Protein AF-A0A553MSG8-F1 (afdb_monomer)

Foldseek 3Di:
DDDPDDDDDDPPPDPPPFQWAAADVGPDIHGLQADQQFAPDSGADRHQSAGHGAPQQDDSNSQDGPDQQWHRGNNGTDGDPQWGPFDADPNDTWHTAGAQGKTWDDDPQAFIWIWHIHPRGTDDIPPVRRDHPVPPD

Organism: NCBI:txid2873325

Sequence (137 aa):
MNLFTKETNVFFPLHFQDNYFRPLGGDTCFPCDCFHLGSQSRSCDPVTGQCACKTGVVGQQCDRCDSPFAEVTPSGCVVVYDGCPKAIENGIWWPRTMFGGPAATNCPKGSSGETTCDDKGWLPPELFNCTSLSFTK

Nearest PDB structures (foldseek):
  5lf2-assembly2_B  TM=9.263E-01  e=4.784E-04  Rattus norvegicus
  5lf2-assembly1_A  TM=9.319E-01  e=6.719E-04  Rattus norvegicus
  4urt-assembly1_A  TM=8.037E-01  e=2.875E-04  Homo sapiens
  4plm-assembly1_A  TM=7.548E-01  e=2.166E-04  Gallus gallus
  4ove-assembly1_A-2  TM=7.654E-01  e=2.875E-04  Mus musculus

Secondary structure (DSSP, 8-state):
-----------------TTEE--TT----EE----TTTEEEEEE-TTT--EEEPTTEESTTS-EESSTTEEEETTEEEE-SSEEPPEEETTEEEPPEETT-EEEEEETTTEEEEEEEETTEEPPP-GGG---TTS--

Mean predicted aligned error: 12.99 Å

Solvent-accessible surface area (backbone atoms only — not comparable to full-atom values): 7977 Å² total; per-residue (Å²): 142,87,86,91,80,84,89,78,89,75,84,75,77,70,89,73,58,88,35,36,18,33,41,89,94,50,94,59,76,42,75,22,72,26,28,79,43,14,22,78,43,58,49,29,38,55,45,82,27,41,28,48,47,32,69,64,28,36,68,51,29,9,74,40,32,82,47,83,35,25,25,65,32,82,92,14,49,46,78,41,91,70,29,26,33,54,46,74,57,96,88,37,69,45,64,67,30,41,57,79,31,80,41,73,42,82,37,90,80,62,23,55,42,51,32,46,18,42,98,91,28,78,47,82,63,56,68,87,63,53,58,41,71,90,74,66,128

InterPro domains:
  IPR001879 GPCR, family 2, extracellular hormone receptor domain [PF02793] (82-132)
  IPR001879 GPCR, family 2, extracellular hormone receptor domain [SM00008] (80-137)
  IPR002049 Laminin-type EGF domain [PF00053] (32-77)
  IPR002049 Laminin-type EGF domain [PS01248] (51-84)
  IPR002049 Laminin-type EGF domain [PS50027] (32-79)
  IPR002049 Laminin-type EGF domain [SM00180] (32-77)
  IPR002049 Laminin-type EGF domain [cd00055] (31-69)
  IPR036445 GPCR family 2, extracellular hormone receptor domain superfamily [G3DSA:4.10.1240.10] (66-128)

pLDDT: mean 74.78, std 18.04, range [31.27, 94.75]

Structure (mmCIF, N/CA/C/O backbone):
data_AF-A0A553MSG8-F1
#
_entry.id   AF-A0A553MSG8-F1
#
loop_
_atom_site.group_PDB
_atom_site.id
_atom_site.type_symbol
_atom_site.label_atom_id
_atom_site.label_alt_id
_atom_site.label_comp_id
_atom_site.label_asym_id
_atom_site.label_entity_id
_atom_site.label_seq_id
_atom_site.pdbx_PDB_ins_code
_atom_site.Cartn_x
_atom_site.Cartn_y
_atom_site.Cartn_z
_atom_site.occupancy
_atom_site.B_iso_or_equiv
_atom_site.auth_seq_id
_atom_site.auth_comp_id
_atom_site.auth_asym_id
_atom_site.auth_atom_id
_atom_site.pdbx_PDB_model_num
ATOM 1 N N . MET A 1 1 ? -39.599 39.008 12.513 1.00 34.53 1 MET A N 1
ATOM 2 C CA . MET A 1 1 ? -39.253 37.619 12.153 1.00 34.53 1 MET A CA 1
ATOM 3 C C . MET A 1 1 ? -38.121 37.169 13.055 1.00 34.53 1 MET A C 1
ATOM 5 O O . MET A 1 1 ? -37.085 37.805 12.991 1.00 34.53 1 MET A O 1
ATOM 9 N N . ASN A 1 2 ? -38.355 36.196 13.936 1.00 31.27 2 ASN A N 1
ATOM 10 C CA . ASN A 1 2 ? -37.355 35.319 14.565 1.00 31.27 2 ASN A CA 1
ATOM 11 C C . ASN A 1 2 ? -38.115 34.404 15.530 1.00 31.27 2 ASN A C 1
ATOM 13 O O . ASN A 1 2 ? -38.551 34.847 16.588 1.00 31.27 2 ASN A O 1
ATOM 17 N N . LEU A 1 3 ? -38.307 33.147 15.142 1.00 35.59 3 LEU A N 1
ATOM 18 C CA . LEU A 1 3 ? -38.836 32.100 16.011 1.00 35.59 3 LEU A CA 1
ATOM 19 C C . LEU A 1 3 ? -37.809 30.968 16.032 1.00 35.59 3 LEU A C 1
ATOM 21 O O . LEU A 1 3 ? -37.849 30.061 15.211 1.00 35.59 3 LEU A O 1
ATOM 25 N N . PHE A 1 4 ? -36.867 31.064 16.969 1.00 41.09 4 PHE A N 1
ATOM 26 C CA . PHE A 1 4 ? -36.219 29.892 17.544 1.00 41.09 4 PHE A CA 1
ATOM 27 C C . PHE A 1 4 ? 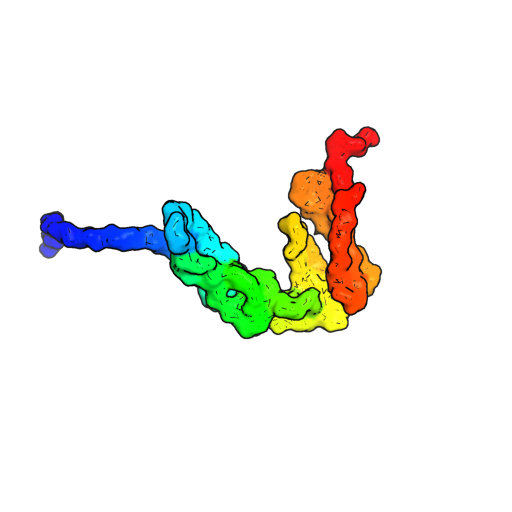-37.016 29.539 18.800 1.00 41.09 4 PHE A C 1
ATOM 29 O O . PHE A 1 4 ? -36.862 30.184 19.835 1.00 41.09 4 PHE A O 1
ATOM 36 N N . THR A 1 5 ? -37.895 28.545 18.705 1.00 39.38 5 THR A N 1
ATOM 37 C CA . THR A 1 5 ? -38.512 27.903 19.871 1.00 39.38 5 THR A CA 1
ATOM 38 C C . THR A 1 5 ? -37.973 26.491 20.013 1.00 39.38 5 THR A C 1
ATOM 40 O O . THR A 1 5 ? -37.829 25.745 19.048 1.00 39.38 5 THR A O 1
ATOM 43 N N . LYS A 1 6 ? -37.621 26.198 21.256 1.00 48.19 6 LYS A N 1
ATOM 44 C CA . LYS A 1 6 ? -36.907 25.038 21.761 1.00 48.19 6 LYS A CA 1
ATOM 45 C C . LYS A 1 6 ? -37.874 23.861 21.983 1.00 48.19 6 LYS A C 1
ATOM 47 O O . LYS A 1 6 ? -38.999 24.079 22.413 1.00 48.19 6 LYS A O 1
ATOM 52 N N . GLU A 1 7 ? -37.329 22.654 21.813 1.00 55.38 7 GLU A N 1
ATOM 53 C CA . GLU A 1 7 ? -37.697 21.383 22.472 1.00 55.38 7 GLU A CA 1
ATOM 54 C C . GLU A 1 7 ? -38.811 20.534 21.826 1.00 55.38 7 GLU A C 1
ATOM 56 O O . GLU A 1 7 ? -39.995 20.823 21.936 1.00 55.38 7 GLU A O 1
ATOM 61 N N . THR A 1 8 ? -38.417 19.413 21.210 1.00 39.88 8 THR A N 1
ATOM 62 C CA . THR A 1 8 ? -38.973 18.061 21.449 1.00 39.88 8 THR A CA 1
ATOM 63 C C . THR A 1 8 ? -38.111 17.023 20.711 1.00 39.88 8 THR A C 1
ATOM 65 O O . THR A 1 8 ? -38.041 17.013 19.490 1.00 39.88 8 THR A O 1
ATOM 68 N N . ASN A 1 9 ? -37.409 16.184 21.480 1.00 37.03 9 ASN A N 1
ATOM 69 C CA . ASN A 1 9 ? -36.886 14.851 21.137 1.00 37.03 9 ASN A CA 1
ATOM 70 C C . ASN A 1 9 ? -36.787 14.464 19.646 1.00 37.03 9 ASN A C 1
ATOM 72 O O . ASN A 1 9 ? -37.598 13.687 19.144 1.00 37.03 9 ASN A O 1
ATOM 76 N N . VAL A 1 10 ? -35.700 14.865 18.985 1.00 42.72 10 VAL A N 1
ATOM 77 C CA . VAL A 1 10 ? -35.139 14.050 17.901 1.00 42.72 10 VAL A CA 1
ATOM 78 C C . VAL A 1 10 ? -34.031 13.217 18.527 1.00 42.72 10 VAL A C 1
ATOM 80 O O . VAL A 1 10 ? -32.938 13.703 18.804 1.00 42.72 10 VAL A O 1
ATOM 83 N N . PHE A 1 11 ? -34.366 11.963 18.819 1.00 39.59 11 PHE A N 1
ATOM 84 C CA . PHE A 1 11 ? -33.424 10.870 19.014 1.00 39.59 11 PHE A CA 1
ATOM 85 C C . PHE A 1 11 ? -32.434 10.926 17.841 1.00 39.59 11 PHE A C 1
ATOM 87 O O . PHE A 1 11 ? -32.795 10.539 16.739 1.00 39.59 11 PHE A O 1
ATOM 94 N N . PHE A 1 12 ? -31.244 11.499 18.030 1.00 42.84 12 PHE A N 1
ATOM 95 C CA . PHE A 1 12 ? -30.119 11.303 17.118 1.00 42.84 12 PHE A CA 1
ATOM 96 C C . PHE A 1 12 ? -29.552 9.923 17.469 1.00 42.84 12 PHE A C 1
ATOM 98 O O . PHE A 1 12 ? -28.833 9.827 18.469 1.00 42.84 12 PHE A O 1
ATOM 105 N N . PRO A 1 13 ? -29.857 8.831 16.741 1.00 47.28 13 PRO A N 1
ATOM 106 C CA . PRO A 1 13 ? -29.074 7.631 16.935 1.00 47.28 13 PRO A CA 1
ATOM 107 C C . PRO A 1 13 ? -27.723 7.895 16.269 1.00 47.28 13 PRO A C 1
ATOM 109 O O . PRO A 1 13 ? -27.678 8.171 15.079 1.00 47.28 13 PRO A O 1
ATOM 112 N N . LEU A 1 14 ? -26.642 7.829 17.048 1.00 49.69 14 LEU A N 1
ATOM 113 C CA . LEU A 1 14 ? -25.272 7.590 16.579 1.00 49.69 14 LEU A CA 1
ATOM 114 C C . LEU A 1 14 ? -24.814 8.490 15.411 1.00 49.69 14 LEU A C 1
ATOM 116 O O . LEU A 1 14 ? -25.015 8.167 14.244 1.00 49.69 14 LEU A O 1
ATOM 120 N N . HIS A 1 15 ? -24.079 9.566 15.715 1.00 51.41 15 HIS A N 1
ATOM 121 C CA . HIS A 1 15 ? -23.132 10.117 14.740 1.00 51.41 15 HIS A CA 1
ATOM 122 C C . HIS A 1 15 ? -22.092 9.027 14.445 1.00 51.41 15 HIS A C 1
ATOM 124 O O . HIS A 1 15 ? -21.084 8.906 15.140 1.00 51.41 15 HIS A O 1
ATOM 130 N N . PHE A 1 16 ? -22.370 8.183 13.456 1.00 53.72 16 PHE A N 1
ATOM 131 C CA . PHE A 1 16 ? -21.350 7.379 12.816 1.00 53.72 16 PHE A CA 1
ATOM 132 C C . PHE A 1 16 ? -20.382 8.375 12.194 1.00 53.72 16 PHE A C 1
ATOM 134 O O . PHE A 1 16 ? -20.742 9.130 11.295 1.00 53.72 16 PHE A O 1
ATOM 141 N N . GLN A 1 17 ? -19.196 8.472 12.776 1.00 59.41 17 GLN A N 1
ATOM 142 C CA . GLN A 1 17 ? -18.156 9.344 12.274 1.00 59.41 17 GLN A CA 1
ATOM 143 C C . GLN A 1 17 ? -17.830 8.863 10.860 1.00 59.41 17 GLN A C 1
ATOM 145 O O . GLN A 1 17 ? -17.454 7.702 10.686 1.00 59.41 17 GLN A O 1
ATOM 150 N N . ASP A 1 18 ? -18.033 9.715 9.853 1.00 68.19 18 ASP A N 1
ATOM 151 C CA . ASP A 1 18 ? -17.692 9.374 8.476 1.00 68.19 18 ASP A CA 1
ATOM 152 C C . ASP A 1 18 ? -16.258 8.816 8.459 1.00 68.19 18 ASP A C 1
ATOM 154 O O . ASP A 1 18 ? -15.342 9.434 9.013 1.00 68.19 18 ASP A O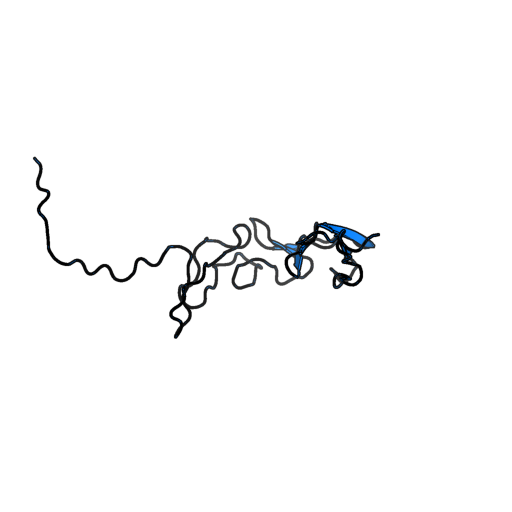 1
ATOM 158 N N . ASN A 1 19 ? -16.056 7.659 7.820 1.00 83.31 19 ASN A N 1
ATOM 159 C CA . ASN A 1 19 ? -14.767 6.955 7.703 1.00 83.31 19 ASN A CA 1
ATOM 160 C C . ASN A 1 19 ? -14.313 6.118 8.922 1.00 83.31 19 ASN A C 1
ATOM 162 O O . ASN A 1 19 ? -13.113 5.898 9.085 1.00 83.31 19 ASN A O 1
ATOM 166 N N . TYR A 1 20 ? -15.238 5.609 9.740 1.00 88.75 20 TYR A N 1
ATOM 167 C CA . TYR A 1 20 ? -14.953 4.587 10.761 1.00 88.75 20 TYR A CA 1
ATOM 168 C C . TYR A 1 20 ? -15.779 3.318 10.518 1.00 88.75 20 TYR A C 1
ATOM 170 O O . TYR A 1 20 ? -16.740 3.364 9.769 1.00 88.75 20 TYR A O 1
ATOM 178 N N . PHE A 1 21 ? -15.440 2.186 11.130 1.00 90.12 21 PHE A N 1
ATOM 179 C CA . PHE A 1 21 ? -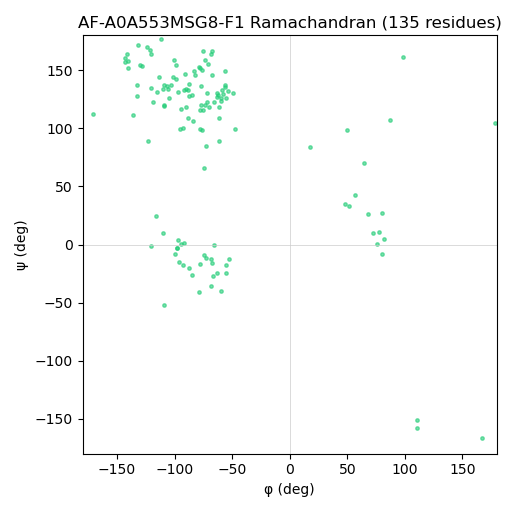16.245 0.960 11.125 1.00 90.12 21 PHE A CA 1
ATOM 180 C C . PHE A 1 21 ? -16.217 0.281 12.494 1.00 90.12 21 PHE A C 1
ATOM 182 O O . PHE A 1 21 ? -15.306 0.499 13.297 1.00 90.12 21 PHE A O 1
ATOM 189 N N . ARG A 1 22 ? -17.226 -0.545 12.774 1.00 90.31 22 ARG A N 1
ATOM 190 C CA . ARG A 1 22 ? -17.358 -1.296 14.023 1.00 90.31 22 ARG A CA 1
ATOM 191 C C . ARG A 1 22 ? -17.789 -2.740 13.736 1.00 90.31 22 ARG A C 1
ATOM 193 O O . ARG A 1 22 ? -18.941 -2.951 13.349 1.00 90.31 22 ARG A O 1
ATOM 200 N N . PRO A 1 23 ? -16.913 -3.732 13.975 1.00 90.31 23 PRO A N 1
ATOM 201 C CA . PRO A 1 23 ? -17.239 -5.145 13.802 1.00 90.31 23 PRO A CA 1
ATOM 202 C C . PRO A 1 23 ? -18.459 -5.593 14.613 1.00 90.31 23 PRO A C 1
ATOM 204 O O . PRO A 1 23 ? -18.716 -5.088 15.708 1.00 90.31 23 PRO A O 1
ATOM 207 N N . LEU A 1 24 ? -19.196 -6.584 14.101 1.00 89.56 24 LEU A N 1
ATOM 208 C CA . LEU A 1 24 ? -20.312 -7.193 14.833 1.00 89.56 24 LEU A CA 1
ATOM 209 C C . LEU A 1 24 ? -19.809 -7.794 16.151 1.00 89.56 24 LEU A C 1
ATOM 211 O O . LEU A 1 24 ? -18.911 -8.631 16.154 1.00 89.56 24 LEU A O 1
ATOM 215 N N . GLY A 1 25 ? -20.402 -7.365 17.266 1.00 87.19 25 GLY A N 1
ATOM 216 C CA . GLY A 1 25 ? -19.999 -7.792 18.610 1.00 87.19 25 GLY A CA 1
ATOM 217 C C . GLY A 1 25 ? -18.799 -7.037 19.191 1.00 87.19 25 GLY A C 1
ATOM 218 O O . GLY A 1 25 ? -18.341 -7.395 20.271 1.00 87.19 25 GLY A O 1
ATOM 219 N N . GLY A 1 26 ? -18.295 -6.010 18.501 1.00 83.50 26 GLY A N 1
ATOM 220 C CA . GLY A 1 26 ? -17.286 -5.094 19.025 1.00 83.50 26 GLY A CA 1
ATOM 221 C C . GLY A 1 26 ? -17.894 -3.765 19.472 1.00 83.50 26 GLY A C 1
ATOM 222 O O . GLY A 1 26 ? -18.785 -3.231 18.816 1.00 83.50 26 GLY A O 1
ATOM 223 N N . ASP A 1 27 ? -17.354 -3.198 20.549 1.00 84.12 27 ASP A N 1
ATOM 224 C CA . ASP A 1 27 ? -17.708 -1.852 21.032 1.00 84.12 27 ASP A CA 1
ATOM 225 C C . ASP A 1 27 ? -16.707 -0.777 20.574 1.00 84.12 27 ASP A C 1
ATOM 227 O O . ASP A 1 27 ? -16.884 0.412 20.838 1.00 84.12 27 ASP A O 1
ATOM 231 N N . THR A 1 28 ? -15.648 -1.182 19.869 1.00 86.88 28 THR A N 1
ATOM 232 C CA . THR A 1 28 ? -14.575 -0.301 19.398 1.00 86.88 28 THR A CA 1
ATOM 233 C C . THR A 1 28 ? -14.794 0.115 17.947 1.00 86.88 28 THR A C 1
ATOM 235 O O . THR A 1 28 ? -15.023 -0.728 17.081 1.00 86.88 28 THR A O 1
ATOM 238 N N . CYS A 1 29 ? -14.679 1.416 17.680 1.00 88.19 29 CYS A N 1
ATOM 239 C CA . CYS A 1 29 ? -14.653 1.964 16.327 1.00 88.19 29 CYS A CA 1
ATOM 240 C C . CYS A 1 29 ? -13.212 2.032 15.808 1.00 88.19 29 CYS A C 1
ATOM 242 O O . CYS A 1 29 ? -12.327 2.537 16.501 1.00 88.19 29 CYS A O 1
ATOM 244 N N . PHE A 1 30 ? -12.998 1.585 14.576 1.00 89.69 30 PHE A N 1
ATOM 245 C CA . PHE A 1 30 ? -11.717 1.640 13.873 1.00 89.69 30 PHE A CA 1
ATOM 246 C C . PHE A 1 30 ? -11.815 2.587 12.674 1.00 89.69 30 PHE A C 1
ATOM 248 O O . PHE A 1 30 ? -12.874 2.643 12.053 1.00 89.69 30 PHE A O 1
ATOM 255 N N . PRO A 1 31 ? -10.761 3.344 12.335 1.00 90.94 31 PRO A N 1
ATOM 256 C CA . PRO A 1 31 ? -10.751 4.141 11.113 1.00 90.94 31 PRO A CA 1
ATOM 257 C C . PRO A 1 31 ? -10.731 3.232 9.875 1.00 90.94 31 PRO A C 1
ATOM 259 O O . PRO A 1 31 ? -10.129 2.161 9.889 1.00 90.94 31 PRO A O 1
ATOM 262 N N . CYS A 1 32 ? -11.390 3.657 8.796 1.00 90.94 32 CYS A N 1
ATOM 263 C CA . CYS A 1 32 ? -11.433 2.910 7.536 1.00 90.94 32 CYS A CA 1
ATOM 264 C C . CYS A 1 32 ? -10.079 2.867 6.810 1.00 90.94 32 CYS A C 1
ATOM 266 O O . CYS A 1 32 ? -9.778 1.883 6.144 1.00 90.94 32 CYS A O 1
ATOM 268 N N . ASP A 1 33 ? -9.303 3.956 6.877 1.00 92.06 33 ASP A N 1
ATOM 269 C CA . ASP A 1 33 ? -7.994 4.115 6.222 1.00 92.06 33 ASP A CA 1
ATOM 270 C C . ASP A 1 33 ? -7.955 3.714 4.730 1.00 92.06 33 ASP A C 1
ATOM 272 O O . ASP A 1 33 ? -6.951 3.223 4.221 1.00 92.06 33 ASP A O 1
ATOM 276 N N . CYS A 1 34 ? -9.045 3.958 3.990 1.00 92.50 34 CYS A N 1
ATOM 277 C CA . CYS A 1 34 ? -9.111 3.651 2.562 1.00 92.50 34 CYS A CA 1
ATOM 278 C C . CYS A 1 34 ? -8.037 4.410 1.768 1.00 92.50 34 CYS A C 1
ATOM 280 O O . CYS A 1 34 ? -7.966 5.645 1.791 1.00 92.50 34 CYS A O 1
ATOM 282 N N . PHE A 1 35 ? -7.240 3.679 0.991 1.00 91.81 35 PHE A N 1
ATOM 283 C CA . PHE A 1 35 ? -6.152 4.237 0.207 1.00 91.81 35 PHE A CA 1
ATOM 284 C C . PHE A 1 35 ? -6.696 5.079 -0.947 1.00 91.81 35 PHE A C 1
ATOM 286 O O . PHE A 1 35 ? -7.395 4.580 -1.829 1.00 91.81 35 PHE A O 1
ATOM 293 N N . HIS A 1 36 ? -6.387 6.376 -0.970 1.00 90.69 36 HIS A N 1
ATOM 294 C CA . HIS A 1 36 ? -7.043 7.328 -1.876 1.00 90.69 36 HIS A CA 1
ATOM 295 C C . HIS A 1 36 ? -6.800 7.050 -3.373 1.00 90.69 36 HIS A C 1
ATOM 297 O O . HIS A 1 36 ? -7.577 7.495 -4.218 1.00 90.69 36 HIS A O 1
ATOM 303 N N . LEU A 1 37 ? -5.703 6.368 -3.730 1.00 91.38 37 LEU A N 1
ATOM 304 C CA . LEU A 1 37 ? -5.428 5.995 -5.121 1.00 91.38 37 LEU A CA 1
ATOM 305 C C . LEU A 1 37 ? -6.251 4.780 -5.539 1.00 91.38 37 LEU A C 1
ATOM 307 O O . LEU A 1 37 ? -6.784 4.774 -6.648 1.00 91.38 37 LEU A O 1
ATOM 311 N N . GLY A 1 38 ? -6.374 3.794 -4.651 1.00 91.31 38 GLY A N 1
ATOM 312 C CA . GLY A 1 38 ? -7.000 2.505 -4.932 1.00 91.31 38 GLY A CA 1
ATOM 313 C C . GLY A 1 38 ? -8.486 2.417 -4.598 1.00 91.31 38 GLY A C 1
ATOM 314 O O . GLY A 1 38 ? -9.169 1.539 -5.119 1.00 91.31 38 GLY A O 1
ATOM 315 N N . SER A 1 39 ? -9.006 3.327 -3.777 1.00 94.19 39 SER A N 1
ATOM 316 C CA . SER A 1 39 ? -10.417 3.384 -3.388 1.00 94.19 39 SER A CA 1
ATOM 317 C C . SER A 1 39 ? -11.210 4.410 -4.202 1.00 94.19 39 SER A C 1
ATOM 319 O O . SER A 1 39 ? -10.671 5.377 -4.747 1.00 94.19 39 SER A O 1
ATOM 321 N N . GLN A 1 40 ? -12.516 4.180 -4.306 1.00 92.56 40 GLN A N 1
ATOM 322 C CA . GLN A 1 40 ? -13.482 5.104 -4.905 1.00 92.56 40 GLN A CA 1
ATOM 323 C C . GLN A 1 40 ? -13.976 6.147 -3.890 1.00 92.56 40 GLN A C 1
ATOM 325 O O . GLN A 1 40 ? -14.363 7.250 -4.269 1.00 92.56 40 GLN A O 1
ATOM 330 N N . SER A 1 41 ? -13.939 5.810 -2.599 1.00 89.94 41 SER A N 1
ATOM 331 C CA . SER A 1 41 ? -14.381 6.648 -1.485 1.00 89.94 41 SER A CA 1
ATOM 332 C C . SER A 1 41 ? -13.476 6.470 -0.270 1.00 89.94 41 SER A C 1
ATOM 334 O O . SER A 1 41 ? -12.858 5.425 -0.096 1.00 89.94 41 SER A O 1
ATOM 336 N N . ARG A 1 42 ? -13.452 7.477 0.613 1.00 87.94 42 ARG A N 1
ATOM 337 C CA . ARG A 1 42 ? -12.793 7.378 1.930 1.00 87.94 42 ARG A CA 1
ATOM 338 C C . ARG A 1 42 ? -13.614 6.598 2.965 1.00 87.94 42 ARG A C 1
ATOM 340 O O . ARG A 1 42 ? -13.070 6.162 3.973 1.00 87.94 42 ARG A O 1
ATOM 347 N N . SER A 1 43 ? -14.906 6.421 2.698 1.00 89.44 43 SER A N 1
ATOM 348 C CA . SER A 1 43 ? -15.822 5.640 3.524 1.00 89.44 43 SER A CA 1
ATOM 349 C C . SER A 1 43 ? -15.701 4.151 3.209 1.00 89.44 43 SER A C 1
ATOM 351 O O . SER A 1 43 ? -15.491 3.775 2.051 1.00 89.44 43 SER A O 1
ATOM 353 N N . CYS A 1 44 ? -15.881 3.328 4.235 1.00 91.81 44 CYS A N 1
ATOM 354 C CA . CYS A 1 44 ? -15.887 1.876 4.156 1.00 91.81 44 CYS A CA 1
ATOM 355 C C . CYS A 1 44 ? -17.193 1.303 4.716 1.00 91.81 44 CYS A C 1
ATOM 357 O O . CYS A 1 44 ? -18.001 2.024 5.309 1.00 91.81 44 CYS A O 1
ATOM 359 N N . ASP A 1 45 ? -17.406 0.007 4.511 1.00 92.19 45 ASP A N 1
ATOM 360 C CA . ASP A 1 45 ? -18.537 -0.705 5.090 1.00 92.19 45 ASP A CA 1
ATOM 361 C C . ASP A 1 45 ? -18.527 -0.590 6.631 1.00 92.19 45 ASP A C 1
ATOM 363 O O . ASP A 1 45 ? -17.504 -0.870 7.263 1.00 92.19 45 ASP A O 1
ATOM 367 N N . PRO A 1 46 ? -19.651 -0.200 7.259 1.00 87.88 46 PRO A N 1
ATOM 368 C CA . PRO A 1 46 ? -19.691 0.160 8.675 1.00 87.88 46 PRO A CA 1
ATOM 369 C C . PRO A 1 46 ? -19.454 -1.013 9.626 1.00 87.88 46 PRO A C 1
ATOM 371 O O . PRO A 1 46 ? -19.246 -0.785 10.817 1.00 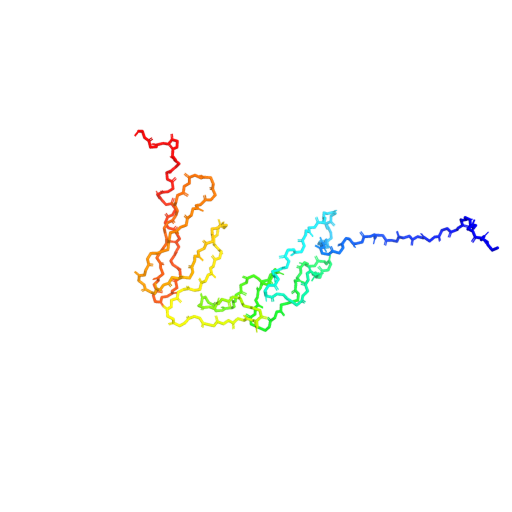87.88 46 PRO A O 1
ATOM 374 N N . VAL A 1 47 ? -19.492 -2.250 9.128 1.00 90.06 47 VAL A N 1
ATOM 375 C CA . VAL A 1 47 ? -19.333 -3.467 9.923 1.00 90.06 47 VAL A CA 1
ATOM 376 C C . VAL A 1 47 ? -17.999 -4.144 9.630 1.00 90.06 47 VAL A C 1
ATOM 378 O O . VAL A 1 47 ? -17.241 -4.462 10.542 1.00 90.06 47 VAL A O 1
ATOM 381 N N . THR A 1 48 ? -17.711 -4.378 8.357 1.00 90.75 48 THR A N 1
ATOM 382 C CA . THR A 1 48 ? -16.535 -5.125 7.896 1.00 90.75 48 THR A CA 1
ATOM 383 C C . THR A 1 48 ? -15.307 -4.239 7.715 1.00 90.75 48 THR A C 1
ATOM 385 O O . THR A 1 48 ? -14.185 -4.740 7.678 1.00 90.75 48 THR A O 1
ATOM 388 N N . GLY A 1 49 ? -15.495 -2.927 7.578 1.00 92.50 49 GLY A N 1
ATOM 389 C CA . GLY A 1 49 ? -14.421 -1.995 7.258 1.00 92.50 49 GLY A CA 1
ATOM 390 C C . GLY A 1 49 ? -13.930 -2.083 5.813 1.00 92.50 49 GLY A C 1
ATOM 391 O O . GLY A 1 49 ? -12.908 -1.492 5.487 1.00 92.50 49 GLY A O 1
ATOM 392 N N . GLN A 1 50 ? -14.614 -2.822 4.934 1.00 94.75 50 GLN A N 1
ATOM 393 C CA . GLN A 1 50 ? -14.192 -2.982 3.544 1.00 94.75 50 GLN A CA 1
ATOM 394 C C . GLN A 1 50 ? -14.414 -1.690 2.748 1.00 94.75 50 GLN A C 1
ATOM 396 O O . GLN A 1 50 ? -15.536 -1.191 2.639 1.00 94.75 50 GLN A O 1
ATOM 401 N N . CYS A 1 51 ? -13.345 -1.163 2.157 1.00 94.75 51 CYS A N 1
ATOM 402 C CA . CYS A 1 51 ? -13.393 -0.014 1.261 1.00 94.75 51 CYS A CA 1
ATOM 403 C C . CYS A 1 51 ? -13.884 -0.407 -0.142 1.00 94.75 51 CYS A C 1
ATOM 405 O O . CYS A 1 51 ? -13.664 -1.528 -0.613 1.00 94.75 51 CYS A O 1
ATOM 407 N N . ALA A 1 52 ? -14.511 0.541 -0.845 1.00 93.69 52 ALA A N 1
ATOM 408 C CA . ALA A 1 52 ? -14.908 0.370 -2.240 1.00 93.69 52 ALA A CA 1
ATOM 409 C C . ALA A 1 52 ? -13.688 0.506 -3.166 1.00 93.69 52 ALA A C 1
ATOM 411 O O . ALA A 1 52 ? -13.265 1.620 -3.483 1.00 93.69 52 ALA A O 1
ATOM 412 N N . CYS A 1 53 ? -13.107 -0.617 -3.590 1.00 94.25 53 CYS A N 1
ATOM 413 C CA . CYS A 1 53 ? -11.898 -0.622 -4.415 1.00 94.25 53 CYS A CA 1
ATOM 414 C C . CYS A 1 53 ? -12.178 -0.323 -5.895 1.00 94.25 53 CYS A C 1
ATOM 416 O O . CYS A 1 53 ? -13.267 -0.570 -6.422 1.00 94.25 53 CYS A O 1
ATOM 418 N N . LYS A 1 54 ? -11.178 0.235 -6.579 1.00 92.56 54 LYS A N 1
ATOM 419 C CA . LYS A 1 54 ? -11.145 0.355 -8.041 1.00 92.56 54 LYS A CA 1
ATOM 420 C C . LYS A 1 54 ? -10.831 -0.996 -8.681 1.00 92.56 54 LYS A C 1
ATOM 422 O O . LYS A 1 54 ? -10.377 -1.929 -8.023 1.00 92.56 54 LYS A O 1
ATOM 427 N N . THR A 1 55 ? -11.046 -1.092 -9.988 1.00 89.94 55 THR A N 1
ATOM 428 C CA . THR A 1 55 ? -10.816 -2.320 -10.755 1.00 89.94 55 THR A CA 1
ATOM 429 C C . THR A 1 55 ? -9.386 -2.845 -10.582 1.00 89.94 55 THR A C 1
ATOM 431 O O . THR A 1 55 ? -8.415 -2.123 -10.812 1.00 89.94 55 THR A O 1
ATOM 434 N N . GLY A 1 56 ? -9.273 -4.115 -10.181 1.00 88.50 56 GLY A N 1
ATOM 435 C CA . GLY A 1 56 ? -8.001 -4.823 -9.981 1.00 88.50 56 GLY A CA 1
ATOM 436 C C . GLY A 1 56 ? -7.291 -4.540 -8.651 1.00 88.50 56 GLY A C 1
ATOM 437 O O . GLY A 1 56 ? -6.319 -5.226 -8.341 1.00 88.50 56 GLY A O 1
ATOM 438 N N . VAL A 1 57 ? -7.768 -3.568 -7.867 1.00 93.00 57 VAL A N 1
ATOM 439 C CA . VAL A 1 57 ? -7.240 -3.245 -6.535 1.00 93.00 57 VAL A CA 1
ATOM 440 C C . VAL A 1 57 ? -7.935 -4.119 -5.491 1.00 93.00 57 VAL A C 1
ATOM 442 O O . VAL A 1 57 ? -9.150 -4.314 -5.549 1.00 93.00 57 VAL A O 1
ATOM 445 N N . VAL A 1 58 ? -7.174 -4.633 -4.529 1.00 92.00 58 VAL A N 1
ATOM 446 C CA . VAL A 1 58 ? -7.630 -5.578 -3.503 1.00 92.00 58 VAL A CA 1
ATOM 447 C C . VAL A 1 58 ? -7.188 -5.142 -2.098 1.00 92.00 58 VAL A C 1
ATOM 449 O O . VAL A 1 58 ? -6.410 -4.203 -1.933 1.00 92.00 58 VAL A O 1
ATOM 452 N N . GLY A 1 59 ? -7.695 -5.834 -1.072 1.00 91.12 59 GLY A N 1
ATOM 453 C CA . GLY A 1 59 ? -7.439 -5.545 0.344 1.00 91.12 59 GLY A CA 1
ATOM 454 C C . GLY A 1 59 ? -8.558 -4.741 1.014 1.00 91.12 59 GLY A C 1
ATOM 455 O O . GLY A 1 59 ? -9.363 -4.095 0.344 1.00 91.12 59 GLY A O 1
ATOM 456 N N . GLN A 1 60 ? -8.607 -4.765 2.352 1.00 92.81 60 GLN A N 1
ATOM 457 C CA . GLN A 1 60 ? -9.618 -4.031 3.130 1.00 92.81 60 GLN A CA 1
ATOM 458 C C . GLN A 1 60 ? -9.539 -2.521 2.865 1.00 92.81 60 GLN A C 1
ATOM 460 O O . GLN A 1 60 ? -10.565 -1.877 2.680 1.00 92.81 60 GLN A O 1
ATOM 465 N N . GLN A 1 61 ? -8.315 -1.994 2.764 1.00 93.06 61 GLN A N 1
ATOM 466 C CA . GLN A 1 61 ? -8.017 -0.580 2.530 1.00 93.06 61 GLN A CA 1
ATOM 467 C C . GLN A 1 61 ? -7.809 -0.232 1.044 1.00 93.06 61 GLN A C 1
ATOM 469 O O . GLN A 1 61 ? -7.572 0.929 0.723 1.00 93.06 61 GLN A O 1
ATOM 474 N N . CYS A 1 62 ? -7.918 -1.194 0.119 1.00 93.75 62 CYS A N 1
ATOM 475 C CA . CYS A 1 62 ? -7.611 -1.010 -1.309 1.00 93.75 62 CYS A CA 1
ATOM 476 C C . CYS A 1 62 ? -6.174 -0.513 -1.569 1.00 93.75 62 CYS A C 1
ATOM 478 O O . CYS A 1 62 ? -5.948 0.396 -2.372 1.00 93.75 62 CYS A O 1
ATOM 480 N N . ASP A 1 63 ? -5.209 -1.080 -0.852 1.00 89.56 63 ASP A N 1
ATOM 481 C CA . ASP A 1 63 ? -3.814 -0.639 -0.782 1.00 89.56 63 ASP A CA 1
ATOM 482 C C . ASP A 1 63 ? -2.860 -1.444 -1.677 1.00 89.56 63 ASP A C 1
ATOM 484 O O . ASP A 1 63 ? -1.703 -1.060 -1.844 1.00 89.56 63 ASP A O 1
ATOM 488 N N . ARG A 1 64 ? -3.332 -2.538 -2.285 1.00 88.56 64 ARG A N 1
ATOM 489 C CA . ARG A 1 64 ? -2.501 -3.428 -3.103 1.00 88.56 64 ARG A CA 1
ATOM 490 C C . ARG A 1 64 ? -3.235 -3.950 -4.333 1.00 88.56 64 ARG A C 1
ATOM 492 O O . ARG A 1 64 ? -4.459 -3.895 -4.419 1.00 88.56 64 ARG A O 1
ATOM 499 N N . CYS A 1 65 ? -2.477 -4.485 -5.277 1.00 90.56 65 CYS A N 1
ATOM 500 C CA . CYS A 1 65 ? -3.000 -5.166 -6.454 1.00 90.56 65 CYS A CA 1
ATOM 501 C C . CYS A 1 65 ? -2.948 -6.684 -6.272 1.00 90.56 65 CYS A C 1
ATOM 503 O O . CYS A 1 65 ? -2.163 -7.190 -5.475 1.00 90.56 65 CYS A O 1
ATOM 505 N N . ASP A 1 66 ? -3.766 -7.408 -7.035 1.00 86.44 66 ASP A N 1
ATOM 506 C CA . ASP A 1 66 ? -3.737 -8.879 -7.053 1.00 86.44 66 ASP A CA 1
ATOM 507 C C . ASP A 1 66 ? -2.426 -9.427 -7.657 1.00 86.44 66 ASP A C 1
ATOM 509 O O . ASP A 1 66 ? -1.951 -10.502 -7.306 1.00 86.44 66 ASP A O 1
ATOM 513 N N . SER A 1 67 ? -1.792 -8.645 -8.540 1.00 86.62 67 SER A N 1
ATOM 514 C CA . SER A 1 67 ? -0.483 -8.966 -9.111 1.00 86.62 67 SER A CA 1
ATOM 515 C C . SER A 1 67 ? 0.658 -8.357 -8.284 1.00 86.62 67 SER A C 1
ATOM 517 O O . SER A 1 67 ? 0.626 -7.149 -8.027 1.00 86.62 67 SER A O 1
ATOM 519 N N . PRO A 1 68 ? 1.716 -9.128 -7.957 1.00 81.25 68 PRO A N 1
ATOM 520 C CA . PRO A 1 68 ? 2.889 -8.627 -7.232 1.00 81.25 68 PRO A CA 1
ATOM 521 C C . PRO A 1 68 ? 3.721 -7.623 -8.045 1.00 81.25 68 PRO A C 1
ATOM 523 O O . PRO A 1 68 ? 4.527 -6.887 -7.482 1.00 81.25 68 PRO A O 1
ATOM 526 N N . PHE A 1 69 ? 3.511 -7.566 -9.362 1.00 85.38 69 PHE A N 1
ATOM 527 C CA . PHE A 1 69 ? 4.174 -6.622 -10.261 1.00 85.38 69 PHE A CA 1
ATOM 528 C C . PHE A 1 69 ? 3.323 -5.384 -10.555 1.00 85.38 69 PHE A C 1
ATOM 530 O O . PHE A 1 69 ? 3.717 -4.559 -11.372 1.00 85.38 69 PHE A O 1
ATOM 537 N N . ALA A 1 70 ? 2.147 -5.237 -9.942 1.00 88.31 70 ALA A N 1
ATOM 538 C CA . ALA A 1 70 ? 1.268 -4.104 -10.200 1.00 88.31 70 ALA A CA 1
ATOM 539 C C . ALA A 1 70 ? 1.308 -3.053 -9.084 1.00 88.31 70 ALA A C 1
ATOM 541 O O . ALA A 1 70 ? 1.277 -3.374 -7.899 1.00 88.31 70 ALA A O 1
ATOM 542 N N . GLU A 1 71 ? 1.335 -1.781 -9.484 1.00 88.12 71 GLU A N 1
ATOM 543 C CA . GLU A 1 71 ? 1.233 -0.624 -8.594 1.00 88.12 71 GLU A CA 1
ATOM 544 C C . GLU A 1 71 ? -0.202 -0.085 -8.594 1.00 88.12 71 GLU A C 1
ATOM 546 O O . GLU A 1 71 ? -0.876 -0.040 -9.631 1.00 88.12 71 GLU A O 1
ATOM 551 N N . VAL A 1 72 ? -0.666 0.363 -7.427 1.00 90.62 72 VAL A N 1
ATOM 552 C CA . VAL A 1 72 ? -1.954 1.047 -7.299 1.00 90.62 72 VAL A CA 1
ATOM 553 C C . VAL A 1 72 ? -1.818 2.488 -7.791 1.00 90.62 72 VAL A C 1
ATOM 555 O O . VAL A 1 72 ? -1.073 3.295 -7.240 1.00 90.62 72 VAL A O 1
ATOM 558 N N . THR A 1 73 ? -2.594 2.837 -8.812 1.00 89.56 73 THR A N 1
ATOM 559 C CA . THR A 1 73 ? -2.616 4.161 -9.447 1.00 89.56 73 THR A CA 1
ATOM 560 C C . THR A 1 73 ? -4.021 4.776 -9.375 1.00 89.56 73 THR A C 1
ATOM 562 O O . THR A 1 73 ? -4.991 4.065 -9.097 1.00 89.56 73 THR A O 1
ATOM 565 N N . PRO A 1 74 ? -4.202 6.080 -9.675 1.00 88.81 74 PRO A N 1
ATOM 566 C CA . PRO A 1 74 ? -5.535 6.682 -9.746 1.00 88.81 74 PRO A CA 1
ATOM 567 C C . PRO A 1 74 ? -6.498 5.979 -10.718 1.00 88.81 74 PRO A C 1
ATOM 569 O O . PRO A 1 74 ? -7.710 6.077 -10.535 1.00 88.81 74 PRO A O 1
ATOM 572 N N . SER A 1 75 ? -5.985 5.283 -11.733 1.00 88.62 75 SER A N 1
ATOM 573 C CA . SER A 1 75 ? -6.768 4.530 -12.720 1.00 88.62 75 SER A CA 1
ATOM 574 C C . SER A 1 75 ? -7.000 3.059 -12.345 1.00 88.62 75 SER A C 1
ATOM 576 O O . SER A 1 75 ? -7.646 2.346 -13.105 1.00 88.62 75 SER A O 1
ATOM 578 N N . GLY A 1 76 ? -6.510 2.600 -11.189 1.00 88.00 76 GLY A N 1
ATOM 579 C CA . GLY A 1 76 ? -6.544 1.195 -10.771 1.00 88.00 76 GLY A CA 1
ATOM 580 C C . GLY A 1 76 ? -5.148 0.576 -10.761 1.00 88.00 76 GLY A C 1
ATOM 581 O O . GLY A 1 76 ? -4.159 1.274 -10.541 1.00 88.00 76 GLY A O 1
ATOM 582 N N . CYS A 1 77 ? -5.051 -0.728 -10.989 1.00 91.19 77 CYS A N 1
ATOM 583 C CA . CYS A 1 77 ? -3.766 -1.428 -10.985 1.00 91.19 77 CYS A CA 1
ATOM 584 C C . CYS A 1 77 ? -3.051 -1.344 -12.334 1.00 91.19 77 CYS A C 1
ATOM 586 O O . CYS A 1 77 ? -3.627 -1.682 -13.369 1.00 91.19 77 CYS A O 1
ATOM 588 N N . VAL A 1 78 ? -1.785 -0.927 -12.313 1.00 89.88 78 VAL A N 1
ATOM 589 C CA . VAL A 1 78 ? -0.919 -0.865 -13.499 1.00 89.88 78 VAL A CA 1
ATOM 590 C C . VAL A 1 78 ? 0.270 -1.789 -13.292 1.00 89.88 78 VAL A C 1
ATOM 592 O O . VAL A 1 78 ? 1.006 -1.642 -12.322 1.00 89.88 78 VAL A O 1
ATOM 595 N N . VAL A 1 79 ? 0.454 -2.740 -14.208 1.00 89.62 79 VAL A N 1
ATOM 596 C CA . VAL A 1 79 ? 1.584 -3.678 -14.184 1.00 89.62 79 VAL A CA 1
ATOM 597 C C . VAL A 1 79 ? 2.875 -2.953 -14.561 1.00 89.62 79 VAL A C 1
ATOM 599 O O . VAL A 1 79 ? 2.940 -2.267 -15.582 1.00 89.62 79 VAL A O 1
ATOM 602 N N . VAL A 1 80 ? 3.900 -3.136 -13.738 1.00 89.25 80 VAL A N 1
ATOM 603 C CA . VAL A 1 80 ? 5.277 -2.705 -13.962 1.00 89.25 80 VAL A CA 1
ATOM 604 C C . VAL A 1 80 ? 6.033 -3.878 -14.587 1.00 89.25 80 VAL A C 1
ATOM 606 O O . VAL A 1 80 ? 6.149 -4.940 -13.987 1.00 89.25 80 VAL A O 1
ATOM 609 N N . TYR A 1 81 ? 6.505 -3.703 -15.821 1.00 86.06 81 TYR A N 1
ATOM 610 C CA . TYR A 1 81 ? 7.137 -4.776 -16.606 1.00 86.06 81 TYR A CA 1
ATOM 611 C C . TYR A 1 81 ? 8.669 -4.783 -16.534 1.00 86.06 81 TYR A C 1
ATOM 613 O O . TYR A 1 81 ? 9.301 -5.749 -16.941 1.00 86.06 81 TYR A O 1
ATOM 621 N N . ASP A 1 82 ? 9.267 -3.694 -16.066 1.00 86.69 82 ASP A N 1
ATOM 622 C CA . ASP A 1 82 ? 10.708 -3.415 -16.049 1.00 86.69 82 ASP A CA 1
ATOM 623 C C . ASP A 1 82 ? 11.303 -3.445 -14.631 1.00 86.69 82 ASP A C 1
ATOM 625 O O . ASP A 1 82 ? 12.448 -3.043 -14.418 1.00 86.69 82 ASP A O 1
ATOM 629 N N . GLY A 1 83 ? 10.530 -3.905 -13.647 1.00 87.00 83 GLY A N 1
ATOM 630 C CA . GLY A 1 83 ? 10.971 -3.988 -12.265 1.00 87.00 83 GLY A CA 1
ATOM 631 C C . GLY A 1 83 ? 9.837 -4.233 -11.283 1.00 87.00 83 GLY A C 1
ATOM 632 O O . GLY A 1 83 ? 8.707 -4.549 -11.654 1.00 87.00 83 GLY A O 1
ATOM 633 N N . CYS A 1 84 ? 10.147 -4.034 -10.011 1.00 86.31 84 CYS A N 1
ATOM 634 C CA . CYS A 1 84 ? 9.205 -4.167 -8.920 1.00 86.31 84 CYS A CA 1
ATOM 635 C C . CYS A 1 84 ? 8.478 -2.832 -8.676 1.00 86.31 84 CYS A C 1
ATOM 637 O O . CYS A 1 84 ? 9.127 -1.778 -8.625 1.00 86.31 84 CYS A O 1
ATOM 639 N N . PRO A 1 85 ? 7.140 -2.849 -8.527 1.00 87.38 85 PRO A N 1
ATOM 640 C CA . PRO A 1 85 ? 6.347 -1.662 -8.223 1.00 87.38 85 PRO A CA 1
ATOM 641 C C . PRO A 1 85 ? 6.648 -1.141 -6.816 1.00 87.38 85 PRO A C 1
ATOM 643 O O . PRO A 1 85 ? 7.212 -1.855 -5.983 1.00 87.38 85 PRO A O 1
ATOM 646 N N . LYS A 1 86 ? 6.212 0.088 -6.514 1.00 84.75 86 LYS A N 1
ATOM 647 C CA . LYS A 1 86 ? 6.216 0.563 -5.124 1.00 84.75 86 LYS A CA 1
ATOM 648 C C . LYS A 1 86 ? 5.365 -0.361 -4.257 1.00 84.75 86 LYS A C 1
ATOM 650 O O . LYS A 1 86 ? 4.229 -0.664 -4.615 1.00 84.75 86 LYS A O 1
ATOM 655 N N . ALA A 1 87 ? 5.899 -0.756 -3.111 1.00 76.44 87 ALA A N 1
ATOM 656 C CA . ALA A 1 87 ? 5.225 -1.656 -2.186 1.00 76.44 87 ALA A CA 1
ATOM 657 C C . ALA A 1 87 ? 5.459 -1.222 -0.737 1.00 76.44 87 ALA A C 1
ATOM 659 O O . ALA A 1 87 ? 6.486 -0.618 -0.420 1.00 76.44 87 ALA A O 1
ATOM 660 N N . ILE A 1 88 ? 4.505 -1.546 0.137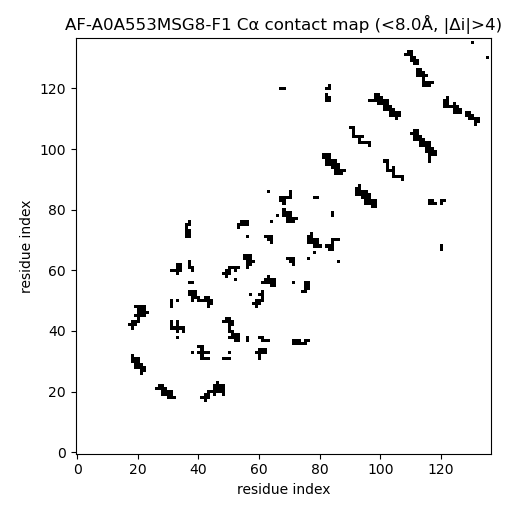 1.00 73.38 88 ILE A N 1
ATOM 661 C CA . ILE A 1 88 ? 4.674 -1.445 1.585 1.00 73.38 88 ILE A CA 1
ATOM 662 C C . ILE A 1 88 ? 4.746 -2.854 2.170 1.00 73.38 88 ILE A C 1
ATOM 664 O O . ILE A 1 88 ? 3.812 -3.642 2.036 1.00 73.38 88 ILE A O 1
ATOM 668 N N . GLU A 1 89 ? 5.858 -3.182 2.817 1.00 68.12 89 GLU A N 1
ATOM 669 C CA . GLU A 1 89 ? 6.041 -4.475 3.478 1.00 68.12 89 GLU A CA 1
ATOM 670 C C . GLU A 1 89 ? 6.592 -4.242 4.883 1.00 68.12 89 GLU A C 1
ATOM 672 O O . GLU A 1 89 ? 7.553 -3.500 5.064 1.00 68.12 89 GLU A O 1
ATOM 677 N N . ASN A 1 90 ? 5.945 -4.815 5.904 1.00 62.03 90 ASN A N 1
ATOM 678 C CA . ASN A 1 90 ? 6.306 -4.623 7.318 1.00 62.03 90 ASN A CA 1
ATOM 679 C C . ASN A 1 90 ? 6.446 -3.143 7.748 1.00 62.03 90 ASN A C 1
ATOM 681 O O . ASN A 1 90 ? 7.267 -2.805 8.600 1.00 62.03 90 ASN A O 1
ATOM 685 N N . GLY A 1 91 ? 5.644 -2.246 7.160 1.00 64.06 91 GLY A N 1
ATOM 686 C CA . GLY A 1 91 ? 5.683 -0.805 7.448 1.00 64.06 91 GLY A CA 1
ATOM 687 C C . GLY A 1 91 ? 6.838 -0.050 6.778 1.00 64.06 91 GLY A C 1
ATOM 688 O O . GLY A 1 91 ? 7.072 1.115 7.104 1.00 64.06 91 GLY A O 1
ATOM 689 N N . ILE A 1 92 ? 7.548 -0.693 5.850 1.00 68.62 92 ILE A N 1
ATOM 690 C CA . ILE A 1 92 ? 8.652 -0.120 5.083 1.00 68.62 92 ILE A CA 1
ATOM 691 C C . ILE A 1 92 ? 8.170 0.171 3.657 1.00 68.62 92 ILE A C 1
ATOM 693 O O . ILE A 1 92 ? 7.634 -0.709 2.988 1.00 68.62 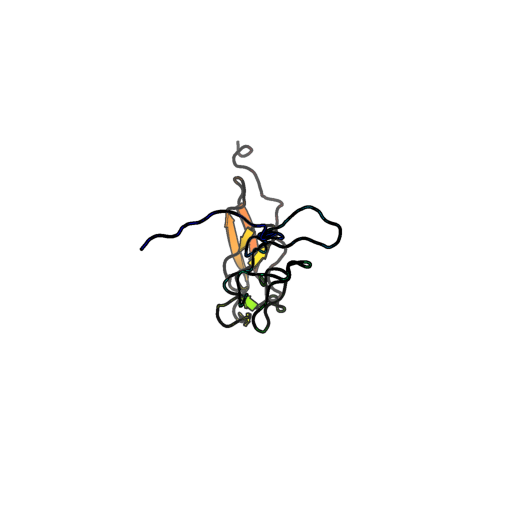92 ILE A O 1
ATOM 697 N N . TRP A 1 93 ? 8.355 1.413 3.200 1.00 74.00 93 TRP A N 1
ATOM 698 C CA . TRP A 1 93 ? 8.014 1.844 1.841 1.00 74.00 93 TRP A CA 1
ATOM 699 C C . TRP A 1 93 ? 9.181 1.607 0.886 1.00 74.00 93 TRP A C 1
ATOM 701 O O . TRP A 1 93 ? 10.177 2.339 0.928 1.00 74.00 93 TRP A O 1
ATOM 711 N N . TRP A 1 94 ? 9.032 0.630 -0.004 1.00 76.56 94 TRP A N 1
ATOM 712 C CA . TRP A 1 94 ? 10.000 0.343 -1.056 1.00 76.56 94 TRP A CA 1
ATOM 713 C C . TRP A 1 94 ? 9.712 1.186 -2.305 1.00 76.56 94 TRP A C 1
ATOM 715 O O . TRP A 1 94 ? 8.571 1.208 -2.786 1.00 76.56 94 TRP A O 1
ATOM 725 N N . PRO A 1 95 ? 10.711 1.916 -2.838 1.00 82.69 95 PRO A N 1
ATOM 726 C CA . PRO A 1 95 ? 10.562 2.623 -4.105 1.00 82.69 95 PRO A CA 1
ATOM 727 C C . PRO A 1 95 ? 10.458 1.626 -5.263 1.00 82.69 95 PRO A C 1
ATOM 729 O O . PRO A 1 95 ? 10.833 0.469 -5.135 1.00 82.69 95 PRO A O 1
ATOM 732 N N . ARG A 1 96 ? 9.991 2.089 -6.425 1.00 85.06 96 ARG A N 1
ATOM 733 C CA . ARG A 1 96 ? 10.043 1.297 -7.658 1.00 85.06 96 ARG A CA 1
ATOM 734 C C . ARG A 1 96 ? 11.506 1.029 -8.024 1.00 85.06 96 ARG A C 1
ATOM 736 O O . ARG A 1 96 ? 12.266 1.987 -8.173 1.00 85.06 96 ARG A O 1
ATOM 743 N N . THR A 1 97 ? 11.863 -0.235 -8.226 1.00 84.94 97 THR A N 1
ATOM 744 C CA . THR A 1 97 ? 13.250 -0.669 -8.465 1.00 84.94 97 THR A CA 1
ATOM 745 C C . THR A 1 97 ? 13.308 -1.608 -9.661 1.00 84.94 97 THR A C 1
ATOM 747 O O . THR A 1 97 ? 12.448 -2.468 -9.807 1.00 84.94 97 THR A O 1
ATOM 750 N N . MET A 1 98 ? 14.299 -1.436 -10.537 1.00 83.69 98 MET A N 1
ATOM 751 C CA . MET A 1 98 ? 14.492 -2.314 -11.699 1.00 83.69 98 MET A CA 1
ATOM 752 C C . MET A 1 98 ? 14.978 -3.703 -11.267 1.00 83.69 98 MET A C 1
ATOM 754 O O . MET A 1 98 ? 15.618 -3.837 -10.224 1.00 83.69 98 MET A O 1
ATOM 758 N N . PHE A 1 99 ? 14.717 -4.725 -12.084 1.00 83.75 99 PHE A N 1
ATOM 759 C CA . PHE A 1 99 ? 15.206 -6.082 -11.822 1.00 83.75 99 PHE A CA 1
ATOM 760 C C . PHE A 1 99 ? 16.733 -6.127 -11.659 1.00 83.75 99 PHE A C 1
ATOM 762 O O . PHE A 1 99 ? 17.471 -5.500 -12.421 1.00 83.75 99 PHE A O 1
ATOM 769 N N . GLY A 1 100 ? 17.199 -6.857 -10.645 1.00 75.00 100 GLY A N 1
ATOM 770 C CA . GLY A 1 100 ? 18.602 -6.940 -10.237 1.00 75.00 100 GLY A CA 1
ATOM 771 C C . GLY A 1 100 ? 19.120 -5.716 -9.468 1.00 75.00 100 GLY A C 1
ATOM 772 O O . GLY A 1 100 ? 20.297 -5.680 -9.113 1.00 75.00 100 GLY A O 1
ATOM 773 N N . GLY A 1 101 ? 18.279 -4.706 -9.220 1.00 76.62 101 GLY A N 1
ATOM 774 C CA . GLY A 1 101 ? 18.649 -3.489 -8.500 1.00 76.62 101 GLY A CA 1
ATOM 775 C C . GLY A 1 101 ? 18.410 -3.579 -6.984 1.00 76.62 101 GLY A C 1
ATOM 776 O O . GLY A 1 101 ? 17.430 -4.198 -6.553 1.00 76.62 101 GLY A O 1
ATOM 777 N N . PRO A 1 102 ? 19.254 -2.924 -6.160 1.00 72.25 102 PRO A N 1
ATOM 778 C CA . PRO A 1 102 ? 18.992 -2.772 -4.735 1.00 72.25 102 PRO A CA 1
ATOM 779 C C . PRO A 1 102 ? 17.940 -1.682 -4.497 1.00 72.25 102 PRO A C 1
ATOM 781 O O . PRO A 1 102 ? 17.988 -0.599 -5.087 1.00 72.25 102 PRO A O 1
ATOM 784 N N . ALA A 1 103 ? 16.994 -1.949 -3.603 1.00 70.62 103 ALA A N 1
ATOM 785 C CA . ALA A 1 103 ? 16.123 -0.942 -3.021 1.00 70.62 103 ALA A CA 1
ATOM 786 C C . ALA A 1 103 ? 16.527 -0.752 -1.561 1.00 70.62 103 ALA A C 1
ATOM 788 O O . ALA A 1 103 ? 16.482 -1.691 -0.770 1.00 70.62 103 ALA A O 1
ATOM 789 N N . ALA A 1 104 ? 16.915 0.469 -1.205 1.00 66.56 104 ALA A N 1
ATOM 790 C CA . ALA A 1 104 ? 17.252 0.839 0.161 1.00 66.56 104 ALA A CA 1
ATOM 791 C C . ALA A 1 104 ? 16.332 1.972 0.617 1.00 66.56 104 ALA A C 1
ATOM 793 O O . ALA A 1 104 ? 16.100 2.937 -0.115 1.00 66.56 104 ALA A O 1
ATOM 794 N N . THR A 1 105 ? 15.803 1.861 1.831 1.00 65.81 105 THR A N 1
ATOM 795 C CA . THR A 1 105 ? 14.994 2.915 2.447 1.00 65.81 105 THR A CA 1
ATOM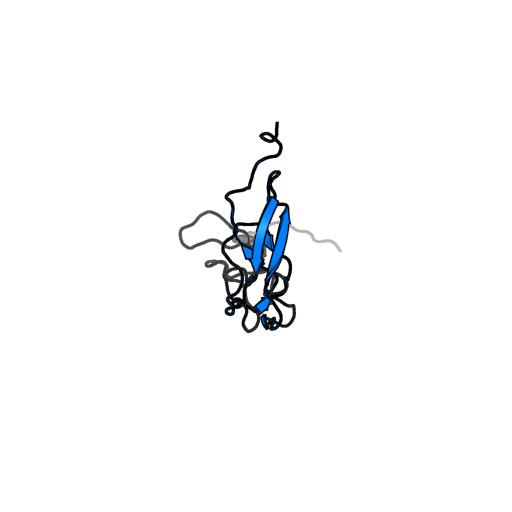 796 C C . THR A 1 105 ? 15.273 2.991 3.944 1.00 65.81 105 THR A C 1
ATOM 798 O O .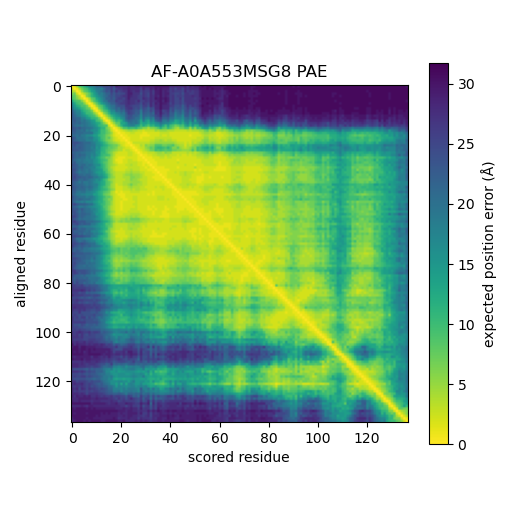 THR A 1 105 ? 15.811 2.063 4.554 1.00 65.81 105 THR A O 1
ATOM 801 N N . ASN A 1 106 ? 14.938 4.131 4.542 1.00 59.53 106 ASN A N 1
ATOM 802 C CA . ASN A 1 106 ? 15.124 4.357 5.970 1.00 59.53 106 ASN A CA 1
ATOM 803 C C . ASN A 1 106 ? 13.998 3.641 6.730 1.00 59.53 106 ASN A C 1
ATOM 805 O O . ASN A 1 106 ? 12.827 3.995 6.573 1.00 59.53 106 ASN A O 1
ATOM 809 N N . CYS A 1 107 ? 14.329 2.642 7.548 1.00 56.84 107 CYS A N 1
ATOM 810 C CA . CYS A 1 107 ? 13.347 1.931 8.364 1.00 56.84 107 CYS A CA 1
ATOM 811 C C . CYS A 1 107 ? 12.864 2.799 9.546 1.00 56.84 107 CYS A C 1
ATOM 813 O O . CYS A 1 107 ? 13.573 3.707 10.003 1.00 56.84 107 CYS A O 1
ATOM 815 N N . PRO A 1 108 ? 11.684 2.502 10.120 1.00 58.03 108 PRO A N 1
ATOM 816 C CA . PRO A 1 108 ? 11.235 3.131 11.358 1.00 58.03 108 PRO A CA 1
ATOM 817 C C . PRO A 1 108 ? 12.182 2.803 12.531 1.00 58.03 108 PRO A C 1
ATOM 819 O O . PRO A 1 108 ? 12.461 1.640 12.800 1.00 58.03 108 PRO A O 1
ATOM 822 N N . LYS A 1 109 ? 12.634 3.845 13.250 1.00 48.91 109 LYS A N 1
ATOM 823 C CA . LYS A 1 109 ? 13.655 3.846 14.328 1.00 48.91 109 LYS A CA 1
ATOM 824 C C . LYS A 1 109 ? 15.083 3.455 13.901 1.00 48.91 109 LYS A C 1
ATOM 826 O O . LYS A 1 109 ? 15.632 2.466 14.366 1.00 48.91 109 LYS A O 1
ATOM 831 N N . GLY A 1 110 ? 15.740 4.332 13.139 1.00 51.72 110 GLY A N 1
ATOM 832 C CA . GLY A 1 110 ? 17.210 4.437 13.144 1.00 51.72 110 GLY A CA 1
ATOM 833 C C . GLY A 1 110 ? 17.980 3.244 12.565 1.00 51.72 110 GLY A C 1
ATOM 834 O O . GLY A 1 110 ? 19.129 3.032 12.950 1.00 51.72 110 GLY A O 1
ATOM 835 N N . SER A 1 111 ? 17.365 2.487 11.656 1.00 52.00 111 SER A N 1
ATOM 836 C CA . SER A 1 111 ? 17.993 1.390 10.912 1.00 52.00 111 SER A CA 1
ATOM 837 C C . SER A 1 111 ? 17.718 1.533 9.413 1.00 52.00 111 SER A C 1
ATOM 839 O O . SER A 1 111 ? 16.726 2.143 9.017 1.00 52.00 111 SER A O 1
ATOM 841 N N . SER A 1 112 ? 18.593 0.983 8.575 1.00 55.38 112 SER A N 1
ATOM 842 C CA . SER A 1 112 ? 18.419 0.871 7.122 1.00 55.38 112 SER A CA 1
ATOM 843 C C . SER A 1 112 ? 18.096 -0.578 6.758 1.00 55.38 112 SER A C 1
ATOM 845 O O . SER A 1 112 ? 18.763 -1.486 7.251 1.00 55.38 112 SER A O 1
ATOM 847 N N . GLY A 1 113 ? 17.091 -0.795 5.913 1.00 59.53 113 GLY A N 1
ATOM 848 C CA . GLY A 1 113 ? 16.793 -2.098 5.317 1.00 59.53 113 GLY A CA 1
ATOM 849 C C . GLY A 1 113 ? 17.134 -2.068 3.832 1.00 59.53 113 GLY A C 1
ATOM 850 O O . GLY A 1 113 ? 16.820 -1.086 3.155 1.00 59.53 113 GLY A O 1
ATOM 851 N N . GLU A 1 114 ? 17.762 -3.129 3.334 1.00 64.94 114 GLU A N 1
ATOM 852 C CA . GLU A 1 114 ? 18.023 -3.342 1.910 1.00 64.94 114 GLU A CA 1
ATOM 853 C C . GLU A 1 114 ? 17.234 -4.573 1.454 1.00 64.94 114 GLU A C 1
ATOM 855 O O . GLU A 1 114 ? 17.241 -5.613 2.117 1.00 64.94 114 GLU A O 1
ATOM 860 N N . THR A 1 115 ? 16.511 -4.444 0.346 1.00 68.81 115 THR A N 1
ATOM 861 C CA . THR A 1 115 ? 15.915 -5.582 -0.358 1.00 68.81 115 THR A CA 1
ATOM 862 C C . THR A 1 115 ? 16.302 -5.521 -1.828 1.00 68.81 115 THR A C 1
ATOM 864 O O . THR A 1 115 ? 16.587 -4.455 -2.380 1.00 68.81 115 THR A O 1
ATOM 867 N N . THR A 1 116 ? 16.326 -6.677 -2.474 1.00 76.56 116 THR A N 1
ATOM 868 C CA . THR A 1 116 ? 16.607 -6.796 -3.899 1.00 76.56 116 THR A CA 1
ATOM 869 C C . THR A 1 116 ? 15.315 -7.111 -4.642 1.00 76.56 116 THR A C 1
ATOM 871 O O . THR A 1 116 ? 14.509 -7.939 -4.214 1.00 76.56 116 THR A O 1
ATOM 874 N N . CYS A 1 117 ? 15.124 -6.431 -5.767 1.00 80.12 117 CYS A N 1
ATOM 875 C CA . CYS A 1 117 ? 14.081 -6.758 -6.726 1.00 80.12 117 CYS A CA 1
ATOM 876 C C . CYS A 1 117 ? 14.647 -7.747 -7.751 1.00 80.12 117 CYS A C 1
ATOM 878 O O . CYS A 1 117 ? 15.579 -7.391 -8.472 1.00 80.12 117 CYS A O 1
ATOM 880 N N . ASP A 1 118 ? 14.097 -8.958 -7.837 1.00 79.62 118 ASP A N 1
ATOM 881 C CA . ASP A 1 118 ? 14.488 -9.963 -8.840 1.00 79.62 118 ASP A CA 1
ATOM 882 C C . ASP A 1 118 ? 13.357 -10.209 -9.856 1.00 79.62 118 ASP A C 1
ATOM 884 O O . ASP A 1 118 ? 12.260 -9.661 -9.722 1.00 79.62 118 ASP A O 1
ATOM 888 N N . ASP A 1 119 ? 13.595 -11.052 -10.862 1.00 77.19 119 ASP A N 1
ATOM 889 C CA . ASP A 1 119 ? 12.627 -11.450 -11.900 1.00 77.19 119 ASP A CA 1
ATOM 890 C C . ASP A 1 119 ? 11.310 -12.038 -11.347 1.00 77.19 119 ASP A C 1
ATOM 892 O O . ASP A 1 119 ? 10.291 -12.083 -12.040 1.00 77.19 119 ASP A O 1
ATOM 896 N N . LYS A 1 120 ? 11.317 -12.454 -10.077 1.00 75.88 120 LYS A N 1
ATOM 897 C CA . LYS A 1 120 ? 10.168 -12.980 -9.325 1.00 75.88 120 LYS A CA 1
ATOM 898 C C . LYS A 1 120 ? 9.478 -11.952 -8.424 1.00 75.88 120 LYS A C 1
ATOM 900 O O . LYS A 1 120 ? 8.458 -12.288 -7.824 1.00 75.88 120 LYS A O 1
ATOM 905 N N . GLY A 1 121 ? 9.987 -10.724 -8.348 1.00 76.69 121 GLY A N 1
ATOM 906 C CA . GLY A 1 121 ? 9.443 -9.643 -7.527 1.00 76.69 121 GLY A CA 1
ATOM 907 C C . GLY A 1 121 ? 10.331 -9.274 -6.337 1.00 76.69 121 GLY A C 1
ATOM 908 O O . GLY A 1 121 ? 11.540 -9.513 -6.337 1.00 76.69 121 GLY A O 1
ATOM 909 N N . TRP A 1 122 ? 9.720 -8.649 -5.327 1.00 75.50 122 TRP A N 1
ATOM 910 C CA . TRP A 1 122 ? 10.396 -8.265 -4.088 1.00 75.50 122 TRP A CA 1
ATOM 911 C C . TRP A 1 122 ? 10.828 -9.503 -3.302 1.00 75.50 122 TRP A C 1
ATOM 913 O O . TRP A 1 122 ? 9.997 -10.343 -2.949 1.00 75.50 122 TRP A O 1
ATOM 923 N N . LEU A 1 123 ? 12.125 -9.615 -3.016 1.00 72.44 123 LEU A N 1
ATOM 924 C CA . LEU A 1 123 ? 12.620 -10.609 -2.073 1.00 72.44 123 LEU A CA 1
ATOM 925 C C . LEU A 1 123 ? 12.321 -10.151 -0.633 1.00 72.44 123 LEU A C 1
ATOM 927 O O . LEU A 1 123 ? 12.276 -8.943 -0.372 1.00 72.44 123 LEU A O 1
ATOM 931 N N . PRO A 1 124 ? 12.116 -11.085 0.317 1.00 66.88 124 PRO A N 1
ATOM 932 C CA . PRO A 1 124 ? 11.925 -10.730 1.717 1.00 66.88 124 PRO A CA 1
ATOM 933 C C . PRO A 1 124 ? 13.084 -9.845 2.188 1.00 66.88 124 PRO A C 1
ATOM 935 O O . PRO A 1 124 ? 14.241 -10.195 1.935 1.00 66.88 124 PRO A O 1
ATOM 938 N N . PRO A 1 125 ? 12.816 -8.715 2.857 1.00 60.97 125 PRO A N 1
ATOM 939 C CA . PRO A 1 125 ? 13.883 -7.822 3.274 1.00 60.97 125 PRO A CA 1
ATOM 940 C C . PRO A 1 125 ? 14.802 -8.521 4.278 1.00 60.97 125 PRO A C 1
ATOM 942 O O . PRO A 1 125 ? 14.333 -9.087 5.272 1.00 60.97 125 PRO A O 1
ATOM 945 N N . GLU A 1 126 ? 16.116 -8.460 4.051 1.00 58.47 126 GLU A N 1
ATOM 946 C CA . GLU A 1 126 ? 17.096 -8.965 5.012 1.00 58.47 126 GLU A CA 1
ATOM 947 C C . GLU A 1 126 ? 17.166 -8.014 6.214 1.00 58.47 126 GLU A C 1
ATOM 949 O O . GLU A 1 126 ? 18.016 -7.133 6.330 1.00 58.47 126 GLU A O 1
ATOM 954 N N . LEU A 1 127 ? 16.256 -8.219 7.167 1.00 57.97 127 LEU A N 1
ATOM 955 C CA . LEU A 1 127 ? 16.216 -7.510 8.452 1.00 57.97 127 LEU A CA 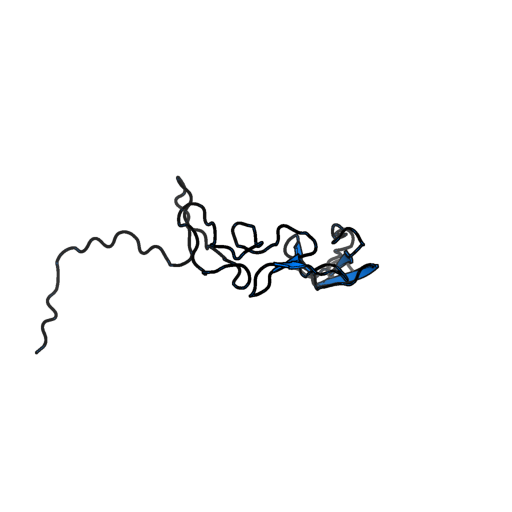1
ATOM 956 C C . LEU A 1 127 ? 17.432 -7.822 9.353 1.00 57.97 127 LEU A C 1
ATOM 958 O O . LEU A 1 127 ? 17.545 -7.281 10.453 1.00 57.97 127 LEU A O 1
ATOM 962 N N . PHE A 1 128 ? 18.358 -8.676 8.903 1.00 50.50 128 PHE A N 1
ATOM 963 C CA . PHE A 1 128 ? 19.520 -9.144 9.662 1.00 50.50 128 PHE A CA 1
ATOM 964 C C . PHE A 1 128 ? 20.626 -8.091 9.846 1.00 50.50 128 PHE A C 1
ATOM 966 O O . PHE A 1 128 ? 21.487 -8.284 10.701 1.00 50.50 128 PHE A O 1
ATOM 973 N N . ASN A 1 129 ? 20.577 -6.960 9.130 1.00 46.47 129 ASN A N 1
ATOM 974 C CA . ASN A 1 129 ? 21.522 -5.841 9.283 1.00 46.47 129 ASN A CA 1
ATOM 975 C C . ASN A 1 129 ? 20.861 -4.536 9.767 1.00 46.47 129 ASN A C 1
ATOM 977 O O . ASN A 1 129 ? 21.382 -3.440 9.567 1.00 46.47 129 ASN A O 1
ATOM 981 N N . CYS A 1 130 ? 19.714 -4.627 10.448 1.00 52.38 130 CYS A N 1
ATOM 982 C CA . CYS A 1 130 ? 19.140 -3.493 11.174 1.00 52.38 130 CYS A CA 1
ATOM 983 C C . CYS A 1 130 ? 19.934 -3.214 12.467 1.00 52.38 130 CYS A C 1
ATOM 985 O O . CYS A 1 130 ? 19.435 -3.382 13.578 1.00 52.38 130 CYS A O 1
ATOM 987 N N . THR A 1 131 ? 21.196 -2.798 12.355 1.00 50.12 131 THR A N 1
ATOM 988 C CA . THR A 1 131 ? 21.934 -2.239 13.493 1.00 50.12 131 THR A CA 1
ATOM 989 C C . THR A 1 131 ? 21.430 -0.825 13.756 1.00 50.12 131 THR A C 1
ATOM 991 O O . THR A 1 131 ? 21.566 0.063 12.917 1.00 50.12 131 THR A O 1
ATOM 994 N N . SER A 1 132 ? 20.828 -0.604 14.924 1.00 48.06 132 SER A N 1
ATOM 995 C CA . SER A 1 132 ? 20.613 0.746 15.447 1.00 48.06 132 SER A CA 1
ATOM 996 C C . SER A 1 132 ? 21.960 1.472 15.524 1.00 48.06 132 SER A C 1
ATOM 998 O O . SER A 1 132 ? 22.933 0.903 16.023 1.00 48.06 132 SER A O 1
ATOM 1000 N N . LEU A 1 133 ? 22.004 2.745 15.119 1.00 50.03 133 LEU A N 1
ATOM 1001 C CA . LEU A 1 133 ? 23.151 3.642 15.347 1.00 50.03 133 LEU A CA 1
ATOM 1002 C C . LEU A 1 133 ? 23.586 3.708 16.831 1.00 50.03 133 LEU A C 1
ATOM 1004 O O . LEU A 1 133 ? 24.662 4.210 17.127 1.00 50.03 133 LEU A O 1
ATOM 1008 N N . SER A 1 134 ? 22.783 3.196 17.774 1.00 49.78 134 SER A N 1
ATOM 1009 C CA . SER A 1 134 ? 23.156 3.023 19.187 1.00 49.78 134 SER A CA 1
ATOM 1010 C C . SER A 1 134 ? 24.114 1.851 19.466 1.00 49.78 134 SER A C 1
ATOM 1012 O O . SER A 1 134 ? 24.577 1.729 20.597 1.00 49.78 134 SER A O 1
ATOM 1014 N N . PHE A 1 135 ? 24.396 0.983 18.488 1.00 48.53 135 PHE A N 1
ATOM 1015 C CA . PHE A 1 135 ? 25.284 -0.182 18.640 1.00 48.53 135 PHE A CA 1
ATOM 1016 C C . PHE A 1 135 ? 26.495 -0.173 17.697 1.00 48.53 135 PHE A C 1
ATOM 1018 O O . PHE A 1 135 ? 27.344 -1.061 17.794 1.00 48.53 135 PHE A O 1
ATOM 1025 N N . THR A 1 136 ? 26.623 0.833 16.832 1.00 46.44 136 THR A N 1
ATOM 1026 C CA . THR A 1 136 ? 27.857 1.083 16.081 1.00 46.44 136 THR A CA 1
ATOM 1027 C C . THR A 1 136 ? 28.790 1.894 16.977 1.00 46.44 136 THR A C 1
ATOM 1029 O O . THR A 1 136 ? 28.521 3.053 17.279 1.00 46.44 136 THR A O 1
ATOM 1032 N N . LYS A 1 137 ? 29.822 1.227 17.491 1.00 45.88 137 LYS A N 1
ATOM 1033 C CA . LYS A 1 137 ? 30.825 1.790 18.399 1.00 45.88 137 LYS A CA 1
ATOM 1034 C C . LYS A 1 137 ? 31.764 2.761 17.690 1.00 45.88 137 LYS A C 1
ATOM 1036 O O . LYS A 1 137 ? 32.101 2.476 16.520 1.00 45.88 137 LYS A O 1
#

Radius of gyration: 21.97 Å; Cα contacts (8 Å, |Δi|>4): 280; chains: 1; bounding box: 70×51×39 Å